Protein AF-A0A317A3Q1-F1 (afdb_monomer_lite)

Secondary structure (DSSP, 8-state):
-----------------------PPP-SSHHHHHHHHHHHHHHHHHH-GGGHHHHHHHIIIIIIIS---HHHHT---HHHHHIIIIIS---HHHHHHHHHHHHHHHHH-----HHHHHHHHHHHHHHHHHHHHHHH--------------

Radius of gyrat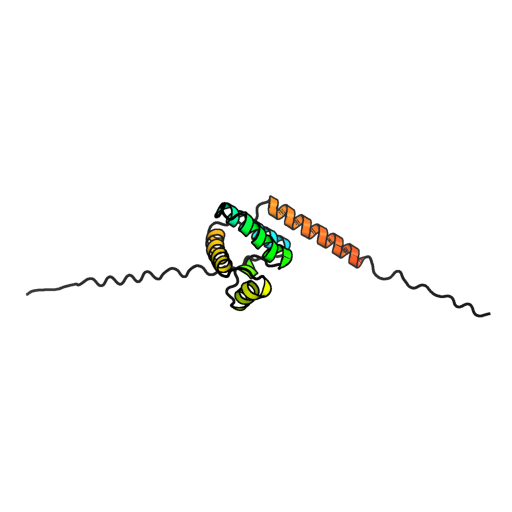ion: 27.03 Å; chains: 1; bounding box: 80×93×63 Å

Structure (mmCIF, N/CA/C/O backbone):
data_AF-A0A317A3Q1-F1
#
_entry.id   AF-A0A317A3Q1-F1
#
loop_
_atom_site.group_PDB
_atom_site.id
_atom_site.type_symbol
_atom_site.label_atom_id
_atom_site.label_alt_id
_atom_site.label_comp_id
_atom_site.label_asym_id
_atom_site.label_entity_id
_atom_site.label_seq_id
_atom_site.pdbx_PDB_ins_code
_atom_site.Cartn_x
_atom_site.Cartn_y
_atom_site.Cartn_z
_atom_site.occupancy
_atom_site.B_iso_or_equiv
_atom_site.auth_seq_id
_atom_site.auth_comp_id
_atom_site.auth_asym_id
_atom_site.auth_atom_id
_atom_site.pdbx_PDB_model_num
ATOM 1 N N . MET A 1 1 ? -55.468 44.179 15.075 1.00 45.34 1 MET A N 1
ATOM 2 C CA . MET A 1 1 ? -54.103 44.425 15.589 1.00 45.34 1 MET A CA 1
ATOM 3 C C . MET A 1 1 ? -53.637 43.149 16.270 1.00 45.34 1 MET A C 1
ATOM 5 O O . MET A 1 1 ? -54.493 42.498 16.858 1.00 45.34 1 MET A O 1
ATOM 9 N N . THR A 1 2 ? -52.328 42.851 16.191 1.00 38.09 2 THR A N 1
ATOM 10 C CA . THR 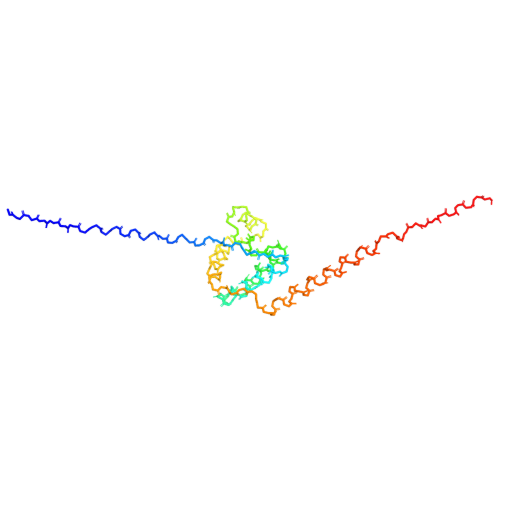A 1 2 ? -51.616 41.764 16.914 1.00 38.09 2 THR A CA 1
ATOM 11 C C . THR A 1 2 ? -51.850 40.357 16.313 1.00 38.09 2 THR A C 1
ATOM 13 O O . THR A 1 2 ? -52.991 39.972 16.115 1.00 38.09 2 THR A O 1
ATOM 16 N N . ASN A 1 3 ? -50.877 39.505 15.967 1.00 34.78 3 ASN A N 1
ATOM 17 C CA . ASN A 1 3 ? -49.412 39.529 16.029 1.00 34.78 3 ASN A CA 1
ATOM 18 C C . ASN A 1 3 ? -48.870 38.524 14.987 1.00 34.78 3 ASN A C 1
ATOM 20 O O . ASN A 1 3 ? -49.383 37.410 14.897 1.00 34.78 3 ASN A O 1
ATOM 24 N N . GLN A 1 4 ? -47.828 38.891 14.236 1.00 41.25 4 GLN A N 1
ATOM 25 C CA . GLN A 1 4 ? -47.014 37.936 13.477 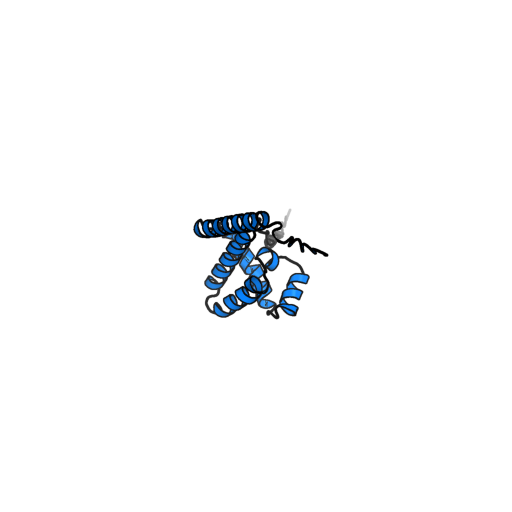1.00 41.25 4 GLN A CA 1
ATOM 26 C C . GLN A 1 4 ? -46.096 37.193 14.454 1.00 41.25 4 GLN A C 1
ATOM 28 O O . GLN A 1 4 ? -45.319 37.824 15.167 1.00 41.25 4 GLN A O 1
ATOM 33 N N . ILE A 1 5 ? -46.167 35.864 14.470 1.00 41.59 5 ILE A N 1
ATOM 34 C CA . ILE A 1 5 ? -45.152 35.003 15.079 1.00 41.59 5 ILE A CA 1
ATOM 35 C C . ILE A 1 5 ? -44.444 34.303 13.918 1.00 41.59 5 ILE A C 1
ATOM 37 O O . ILE A 1 5 ? -44.952 33.331 13.371 1.00 41.59 5 ILE A O 1
ATOM 41 N N . ASN A 1 6 ? -43.285 34.831 13.522 1.00 39.50 6 ASN A N 1
ATOM 42 C CA . ASN A 1 6 ? -42.316 34.095 12.715 1.00 39.50 6 ASN A CA 1
ATOM 43 C C . ASN A 1 6 ? -41.529 33.196 13.674 1.00 39.50 6 ASN A C 1
ATOM 45 O O . ASN A 1 6 ? -40.598 33.656 14.334 1.00 39.50 6 ASN A O 1
ATOM 49 N N . GLN A 1 7 ? -41.935 31.931 13.786 1.00 41.72 7 GLN A N 1
ATOM 50 C CA . GLN A 1 7 ? -41.094 30.896 14.373 1.00 41.72 7 GLN A CA 1
ATOM 51 C C . GLN A 1 7 ? -40.148 30.373 13.295 1.00 41.72 7 GLN A C 1
ATOM 53 O O . GLN A 1 7 ? -40.548 29.855 12.259 1.00 41.72 7 GLN A O 1
ATOM 58 N N . SER A 1 8 ? -38.875 30.606 13.572 1.00 46.09 8 SER A N 1
ATOM 59 C CA . SER A 1 8 ? -37.686 30.022 12.977 1.00 46.09 8 SER A CA 1
ATOM 60 C C . SER A 1 8 ? -37.808 28.513 12.774 1.00 46.09 8 SER A C 1
ATOM 62 O O . SER A 1 8 ? -37.897 27.784 13.760 1.00 46.09 8 SER A O 1
ATOM 64 N N . ASP A 1 9 ? -37.688 28.060 11.526 1.00 41.91 9 ASP A N 1
ATOM 65 C CA . ASP A 1 9 ? -37.388 26.663 11.227 1.00 41.91 9 ASP A CA 1
ATOM 66 C C . ASP A 1 9 ? -35.918 26.552 10.809 1.00 41.91 9 ASP A C 1
ATOM 68 O O . ASP A 1 9 ? -35.520 26.764 9.660 1.00 41.91 9 ASP A O 1
ATOM 72 N N . GLN A 1 10 ? -35.081 26.295 11.816 1.00 51.91 10 GLN A N 1
ATOM 73 C CA . GLN A 1 10 ? -33.721 25.809 11.645 1.00 51.91 10 GLN A CA 1
ATOM 74 C C . GLN A 1 10 ? -33.799 24.379 11.110 1.00 51.91 10 GLN A C 1
ATOM 76 O O . GLN A 1 10 ? -33.775 23.415 11.862 1.00 51.91 10 GLN A O 1
ATOM 81 N N . SER A 1 11 ? -33.858 24.242 9.793 1.00 45.78 11 SER A N 1
ATOM 82 C CA . SER A 1 11 ? -33.556 22.981 9.117 1.00 45.78 11 SER A CA 1
ATOM 83 C C . SER A 1 11 ? -32.449 23.221 8.101 1.00 45.78 11 SER A C 1
ATOM 85 O O . SER A 1 11 ? -32.575 22.951 6.910 1.00 45.78 11 SER A O 1
ATOM 87 N N . GLY A 1 12 ? -31.332 23.760 8.597 1.00 38.31 12 GLY A N 1
ATOM 88 C CA . GLY A 1 12 ? -30.040 23.615 7.944 1.00 38.31 12 GLY A CA 1
ATOM 89 C C . GLY A 1 12 ? -29.637 22.154 8.052 1.00 38.31 12 GLY A C 1
ATOM 90 O O . GLY A 1 12 ? -28.881 21.780 8.944 1.00 38.31 12 GLY A O 1
ATOM 91 N N . LEU A 1 13 ? -30.206 21.322 7.180 1.00 41.59 13 LEU A N 1
ATOM 92 C CA . LEU A 1 13 ? -29.721 19.979 6.932 1.00 41.59 13 LEU A CA 1
ATOM 93 C C . LEU A 1 13 ? -28.284 20.161 6.436 1.00 41.59 13 LEU A C 1
ATOM 95 O O . LEU A 1 13 ? -28.052 20.483 5.271 1.00 41.59 13 LEU A O 1
ATOM 99 N N . ILE A 1 14 ? -27.315 20.048 7.345 1.00 43.28 14 ILE A N 1
ATOM 100 C CA . ILE A 1 14 ? -25.922 19.860 6.969 1.00 43.28 14 ILE A CA 1
ATOM 101 C C . ILE A 1 14 ? -25.932 18.505 6.279 1.00 43.28 14 ILE A C 1
ATOM 103 O O . ILE A 1 14 ? -25.947 17.459 6.927 1.00 43.28 14 ILE A O 1
ATOM 107 N N . VAL A 1 15 ? -26.051 18.535 4.953 1.00 43.53 15 VAL A N 1
ATOM 108 C CA . VAL A 1 15 ? -25.754 17.395 4.102 1.00 43.53 15 VAL A CA 1
ATOM 109 C C . VAL A 1 15 ? -24.332 17.030 4.484 1.00 43.53 15 VAL A C 1
ATOM 111 O O . VAL A 1 15 ? -23.405 17.771 4.167 1.00 43.53 15 VAL A O 1
ATOM 114 N N . ALA A 1 16 ? -24.183 15.965 5.272 1.00 43.53 16 ALA A N 1
ATOM 115 C CA . ALA A 1 16 ? -22.886 15.392 5.557 1.00 43.53 16 ALA A CA 1
ATOM 116 C C . ALA A 1 16 ? -22.224 15.195 4.195 1.00 43.53 16 ALA A C 1
ATOM 118 O O . ALA A 1 16 ? -22.746 14.436 3.373 1.00 43.53 16 ALA A O 1
ATOM 119 N N . GLU A 1 17 ? -21.161 15.959 3.927 1.00 41.34 17 GLU A N 1
ATOM 120 C CA . GLU A 1 17 ? -20.324 15.771 2.751 1.00 41.34 17 GLU A CA 1
ATOM 121 C C . GLU A 1 17 ? -20.085 14.272 2.644 1.00 41.34 17 GLU A C 1
ATOM 123 O O . GLU A 1 17 ? -19.592 13.650 3.591 1.00 41.34 17 GLU A O 1
ATOM 128 N N . SER A 1 18 ? -20.555 13.664 1.553 1.00 46.81 18 SER A N 1
ATOM 129 C CA . SER A 1 18 ? -20.409 12.232 1.339 1.00 46.81 18 SER A CA 1
ATOM 130 C C . SER A 1 18 ? -18.956 11.881 1.620 1.00 46.81 18 SER A C 1
ATOM 132 O O . SER A 1 18 ? -18.078 12.449 0.967 1.00 46.81 18 SER A O 1
ATOM 134 N N . ALA A 1 19 ? -18.699 11.016 2.607 1.00 52.88 19 ALA A N 1
ATOM 135 C CA . ALA A 1 19 ? -17.346 10.594 2.937 1.00 52.88 19 ALA A CA 1
ATOM 136 C C . ALA A 1 19 ? -16.661 10.194 1.630 1.00 52.88 19 ALA A C 1
ATOM 138 O O . ALA A 1 19 ? -17.095 9.224 1.007 1.00 52.88 19 ALA A O 1
ATOM 139 N N . SER A 1 20 ? -15.674 10.992 1.200 1.00 64.31 20 SER A N 1
ATOM 140 C CA . SER A 1 20 ? -15.032 10.867 -0.109 1.00 64.31 20 SER A CA 1
ATOM 141 C C . SER A 1 20 ? -14.754 9.391 -0.385 1.00 64.31 20 SER A C 1
ATOM 143 O O . SER A 1 20 ? -14.056 8.715 0.383 1.00 64.31 20 SER A O 1
ATOM 145 N N . GLN A 1 21 ? -15.423 8.847 -1.402 1.00 79.12 21 GLN A N 1
ATOM 146 C CA . GLN A 1 21 ? -15.186 7.479 -1.832 1.00 79.12 21 GLN A CA 1
ATOM 147 C C . GLN A 1 21 ? -13.734 7.391 -2.304 1.00 79.12 21 GLN A C 1
ATOM 149 O O . GLN A 1 21 ? -13.224 8.338 -2.899 1.00 79.12 21 GLN A O 1
ATOM 154 N N . TRP A 1 22 ? -13.063 6.267 -2.030 1.00 88.56 22 TRP A N 1
ATOM 155 C CA . TRP A 1 22 ? -11.697 6.058 -2.507 1.00 88.56 22 TRP A CA 1
ATOM 156 C C . TRP A 1 22 ? -11.615 6.323 -4.013 1.00 88.56 22 TRP A C 1
ATOM 158 O O . TRP A 1 22 ? -12.362 5.716 -4.785 1.00 88.56 22 TRP A O 1
ATOM 168 N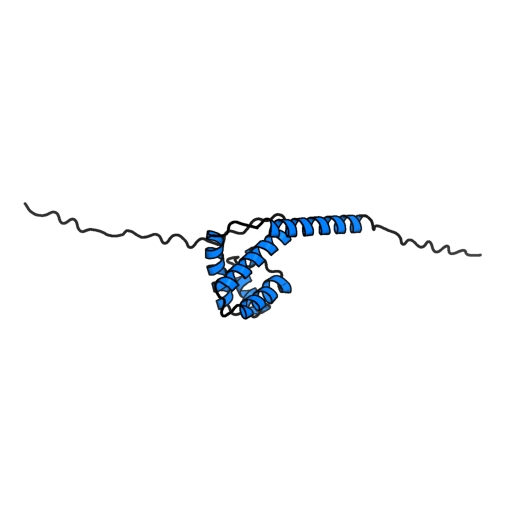 N . ALA A 1 23 ? -10.706 7.212 -4.416 1.00 89.81 23 ALA A N 1
ATOM 169 C CA . ALA A 1 23 ? -10.418 7.474 -5.818 1.00 89.81 23 ALA A CA 1
ATOM 170 C C . ALA A 1 23 ? -9.215 6.616 -6.245 1.00 89.81 23 ALA A C 1
ATOM 172 O O . ALA A 1 23 ? -8.110 6.866 -5.759 1.00 89.81 23 ALA A O 1
ATOM 173 N N . PRO A 1 24 ? -9.380 5.615 -7.131 1.00 92.56 24 PRO A N 1
ATOM 174 C CA . PRO A 1 24 ? -8.265 4.779 -7.556 1.00 92.56 24 PRO A CA 1
ATOM 175 C C . PRO A 1 24 ? -7.144 5.598 -8.197 1.00 92.56 24 PRO A C 1
ATOM 177 O O . PRO A 1 24 ? -7.386 6.439 -9.067 1.00 92.56 24 PRO A O 1
ATOM 180 N N . ILE A 1 25 ? -5.910 5.326 -7.782 1.00 94.00 25 ILE A N 1
ATOM 181 C CA . ILE A 1 25 ? -4.710 5.921 -8.362 1.00 94.00 25 ILE A CA 1
ATOM 182 C C . ILE A 1 25 ? -4.521 5.328 -9.756 1.00 94.00 25 ILE A C 1
ATOM 184 O O . ILE A 1 25 ? -4.473 4.109 -9.915 1.00 94.00 25 ILE A O 1
ATOM 188 N N . ARG A 1 26 ? -4.429 6.184 -10.772 1.00 94.44 26 ARG A N 1
ATOM 189 C CA . ARG A 1 26 ? -4.073 5.762 -12.131 1.00 94.44 26 ARG A CA 1
ATOM 190 C C . ARG A 1 26 ? -2.566 5.576 -12.213 1.00 94.44 26 ARG A C 1
ATOM 192 O O . ARG A 1 26 ? -1.838 6.379 -11.643 1.00 94.44 26 ARG A O 1
ATOM 199 N N . TYR A 1 27 ? -2.136 4.542 -12.919 1.00 94.62 27 TYR A N 1
ATOM 200 C CA . TYR A 1 27 ? -0.731 4.211 -13.104 1.00 94.62 27 TYR A CA 1
ATOM 201 C C . TYR A 1 27 ? -0.537 3.518 -14.452 1.00 94.62 27 TYR A C 1
ATOM 203 O O . TYR A 1 27 ? -1.427 2.801 -14.911 1.00 94.62 27 TYR A O 1
ATOM 211 N N . ASP A 1 28 ? 0.641 3.697 -15.048 1.00 91.25 28 ASP A N 1
ATOM 212 C CA . ASP A 1 28 ? 0.996 3.069 -16.331 1.00 91.25 28 ASP A CA 1
ATOM 213 C C . ASP A 1 28 ? 1.958 1.883 -16.153 1.00 91.25 28 ASP A C 1
ATOM 215 O O . ASP A 1 28 ? 2.325 1.205 -17.114 1.00 91.25 28 ASP A O 1
ATOM 219 N N . HIS A 1 29 ? 2.413 1.641 -14.921 1.00 94.38 29 HIS A N 1
ATOM 220 C CA . HIS A 1 29 ? 3.357 0.579 -14.598 1.00 94.38 29 HIS A CA 1
ATOM 221 C C . HIS A 1 29 ? 3.134 0.038 -13.184 1.00 94.38 29 HIS A C 1
ATOM 223 O O . HIS A 1 29 ? 2.966 0.813 -12.247 1.00 94.38 29 HIS A O 1
ATOM 229 N N . GLU A 1 30 ? 3.224 -1.278 -12.993 1.00 94.00 30 GLU A N 1
ATOM 230 C CA . GLU A 1 30 ? 2.985 -1.928 -11.693 1.00 94.00 30 GLU A CA 1
ATOM 231 C C . GLU A 1 30 ? 3.893 -1.372 -10.578 1.00 94.00 30 GLU A C 1
ATOM 233 O O . GLU A 1 30 ? 3.450 -1.035 -9.483 1.00 94.00 30 GLU A O 1
ATOM 238 N N . GLN A 1 31 ? 5.177 -1.159 -10.876 1.00 96.25 31 GLN A N 1
ATOM 239 C CA . GLN A 1 31 ? 6.090 -0.526 -9.916 1.00 96.25 31 GLN A CA 1
ATOM 240 C C . GLN A 1 31 ? 5.607 0.847 -9.406 1.00 96.25 31 GLN A C 1
ATOM 242 O O . GLN A 1 31 ? 5.928 1.215 -8.280 1.00 96.25 31 GLN A O 1
ATOM 247 N N . GLU A 1 32 ? 4.861 1.618 -10.196 1.00 97.62 32 GLU A N 1
ATOM 248 C CA . GLU A 1 32 ? 4.328 2.911 -9.759 1.00 97.62 32 GLU A CA 1
ATOM 249 C C . GLU A 1 32 ? 3.296 2.730 -8.641 1.00 97.62 32 GLU A C 1
ATOM 251 O O . GLU A 1 32 ? 3.428 3.339 -7.574 1.00 97.62 32 GLU A O 1
ATOM 256 N N . ILE A 1 33 ? 2.333 1.819 -8.825 1.00 97.12 33 ILE A N 1
ATOM 257 C CA . ILE A 1 33 ? 1.341 1.524 -7.787 1.00 97.12 33 ILE A CA 1
ATOM 258 C C . ILE A 1 33 ? 1.981 0.868 -6.555 1.00 97.12 33 ILE A C 1
ATOM 260 O O . ILE A 1 33 ? 1.568 1.138 -5.424 1.00 97.12 33 ILE A O 1
ATOM 264 N N . ASN A 1 34 ? 3.068 0.114 -6.732 1.00 97.00 34 ASN A N 1
ATOM 265 C CA . ASN A 1 34 ? 3.838 -0.446 -5.619 1.00 97.00 34 ASN A CA 1
ATOM 266 C C . ASN A 1 34 ? 4.539 0.640 -4.786 1.00 97.00 34 ASN A C 1
ATOM 268 O O . ASN A 1 34 ? 4.573 0.552 -3.554 1.00 97.00 34 ASN A O 1
ATOM 272 N N . GLU A 1 35 ? 5.061 1.701 -5.414 1.00 97.88 35 GLU A N 1
ATOM 273 C CA . GLU A 1 35 ? 5.634 2.839 -4.683 1.00 97.88 35 GLU A CA 1
ATOM 274 C C . GLU A 1 35 ? 4.547 3.639 -3.946 1.00 97.88 35 GLU A C 1
ATOM 276 O O . GLU A 1 35 ? 4.762 4.044 -2.801 1.00 97.88 35 GLU A O 1
ATOM 281 N N . HIS A 1 36 ? 3.363 3.822 -4.542 1.00 97.75 36 HIS A N 1
ATOM 282 C CA . HIS A 1 36 ? 2.219 4.436 -3.855 1.00 97.75 36 HIS A CA 1
ATOM 283 C C . HIS A 1 36 ? 1.779 3.624 -2.636 1.00 97.75 36 HIS A C 1
ATOM 285 O O . HIS A 1 36 ? 1.615 4.178 -1.547 1.00 97.75 36 HIS A O 1
ATOM 291 N N . THR A 1 37 ? 1.667 2.307 -2.798 1.00 98.00 37 THR A N 1
ATOM 292 C CA . THR A 1 37 ? 1.315 1.375 -1.721 1.00 98.00 37 THR A CA 1
ATOM 293 C C . THR A 1 37 ? 2.351 1.430 -0.597 1.00 98.00 37 THR A C 1
ATOM 295 O O . THR A 1 37 ? 2.001 1.608 0.569 1.00 98.00 37 THR A O 1
ATOM 298 N N . SER A 1 38 ? 3.642 1.403 -0.938 1.00 97.69 38 SER A N 1
ATOM 299 C CA . SER A 1 38 ? 4.734 1.546 0.034 1.00 97.69 38 SER A CA 1
ATOM 300 C C . SER A 1 38 ? 4.672 2.879 0.790 1.00 97.69 38 SER A C 1
ATOM 302 O O . SER A 1 38 ? 4.850 2.921 2.008 1.00 97.69 38 SER A O 1
ATOM 304 N N . ASN A 1 39 ? 4.417 3.984 0.085 1.00 98.06 39 ASN A N 1
ATOM 305 C CA . ASN A 1 39 ? 4.305 5.309 0.693 1.00 98.06 39 ASN A CA 1
ATOM 306 C C . ASN A 1 39 ? 3.132 5.388 1.678 1.00 98.06 39 ASN A C 1
ATOM 308 O O . ASN A 1 39 ? 3.293 5.953 2.761 1.00 98.06 39 ASN A O 1
ATOM 312 N N . PHE A 1 40 ? 1.991 4.781 1.347 1.00 98.00 40 PHE A N 1
ATOM 313 C CA . PHE A 1 40 ? 0.852 4.697 2.257 1.00 98.00 40 PHE A CA 1
ATOM 314 C C . PHE A 1 40 ? 1.179 3.899 3.523 1.00 98.00 40 PHE A C 1
ATOM 316 O O . PHE A 1 40 ? 0.926 4.379 4.625 1.00 98.00 40 PHE A O 1
ATOM 323 N N . PHE A 1 41 ? 1.799 2.723 3.408 1.00 98.00 41 PHE A N 1
ATOM 324 C CA . PHE A 1 41 ? 2.165 1.937 4.592 1.00 98.00 41 PHE A CA 1
ATOM 325 C C . PHE A 1 41 ? 3.233 2.628 5.450 1.00 98.00 41 PHE A C 1
ATOM 327 O O . PHE A 1 41 ? 3.173 2.564 6.677 1.00 98.00 41 PHE A O 1
ATOM 334 N N . ASN A 1 42 ? 4.163 3.369 4.842 1.00 97.50 42 ASN A N 1
ATOM 335 C CA . ASN A 1 42 ? 5.086 4.223 5.594 1.00 97.50 42 ASN A CA 1
ATOM 336 C C . ASN A 1 42 ? 4.343 5.324 6.362 1.00 97.50 42 ASN A C 1
ATOM 338 O O . ASN A 1 42 ? 4.631 5.547 7.537 1.00 97.50 42 ASN A O 1
ATOM 342 N N . TYR A 1 43 ? 3.362 5.978 5.735 1.00 97.31 43 TYR A N 1
ATOM 343 C CA . TYR A 1 43 ? 2.493 6.936 6.418 1.00 97.31 43 TYR A CA 1
ATOM 344 C C . TYR A 1 43 ? 1.715 6.279 7.568 1.00 97.31 43 TYR A C 1
ATOM 346 O O . TYR A 1 43 ? 1.679 6.823 8.670 1.00 97.31 43 TYR A O 1
ATOM 354 N N . LEU A 1 44 ? 1.156 5.086 7.348 1.00 97.12 44 LEU A N 1
ATOM 355 C CA . LEU A 1 44 ? 0.397 4.340 8.350 1.00 97.12 44 LEU A CA 1
ATOM 356 C C . LEU A 1 44 ? 1.247 4.038 9.594 1.00 97.12 44 LEU A C 1
ATOM 358 O O . LEU A 1 44 ? 0.794 4.264 10.714 1.00 97.12 44 LEU A O 1
ATOM 362 N N . LYS A 1 45 ? 2.505 3.618 9.403 1.00 97.00 45 LYS A N 1
ATOM 363 C CA . LYS A 1 45 ? 3.466 3.395 10.498 1.00 97.00 45 LYS A CA 1
ATOM 364 C C . LYS A 1 45 ? 3.780 4.665 11.280 1.00 97.00 45 LYS A C 1
ATOM 366 O O . LYS A 1 45 ? 3.904 4.613 12.498 1.00 97.00 45 LYS A O 1
ATOM 371 N N . LEU A 1 46 ? 3.923 5.796 10.590 1.00 96.44 46 LEU A N 1
ATOM 372 C CA . LEU A 1 46 ? 4.163 7.086 11.242 1.00 96.44 46 LEU A CA 1
ATOM 373 C C . LEU A 1 46 ? 2.935 7.558 12.028 1.00 96.44 46 LEU A C 1
ATOM 375 O O . LEU A 1 46 ? 3.085 8.159 13.089 1.00 96.44 46 LEU A O 1
ATOM 379 N N . LYS A 1 47 ? 1.730 7.272 11.525 1.00 96.25 47 LYS A N 1
ATOM 380 C CA . LYS A 1 47 ? 0.465 7.619 12.178 1.00 96.25 47 LYS A CA 1
ATOM 381 C C . LYS A 1 47 ? 0.181 6.752 13.408 1.00 96.25 47 LYS A C 1
ATOM 383 O O . LYS A 1 47 ? -0.326 7.266 14.401 1.00 96.25 47 LYS A O 1
ATOM 388 N N . PHE A 1 48 ? 0.526 5.465 13.357 1.00 95.75 48 PHE A N 1
ATOM 389 C CA . PHE A 1 48 ? 0.290 4.498 14.432 1.00 95.75 48 PHE A CA 1
ATOM 390 C C . PHE A 1 48 ? 1.600 3.823 14.882 1.00 95.75 48 PHE A C 1
ATOM 392 O O . PHE A 1 48 ? 1.806 2.630 14.649 1.00 95.75 48 PHE A O 1
ATOM 399 N N . PRO A 1 49 ? 2.506 4.564 15.546 1.00 94.69 49 PRO A N 1
ATOM 400 C CA . PRO A 1 49 ? 3.852 4.074 15.849 1.00 94.69 49 PRO A CA 1
ATOM 401 C C . PRO A 1 49 ? 3.874 2.898 16.834 1.00 94.69 49 PRO A C 1
ATOM 403 O O . PRO A 1 49 ? 4.783 2.075 16.779 1.00 94.69 49 PRO A O 1
ATOM 406 N N . THR A 1 50 ? 2.876 2.786 17.715 1.00 96.38 50 THR A N 1
ATOM 407 C CA . THR A 1 50 ? 2.794 1.725 18.735 1.00 96.38 50 THR A CA 1
ATOM 408 C C . THR A 1 50 ? 2.496 0.341 18.163 1.00 96.38 50 THR A C 1
ATOM 410 O O . THR A 1 50 ? 2.756 -0.648 18.833 1.00 96.38 50 THR A O 1
ATOM 413 N N . VAL A 1 51 ? 1.971 0.269 16.938 1.00 95.25 51 VAL A N 1
ATOM 414 C CA . VAL A 1 51 ? 1.608 -0.976 16.232 1.00 95.25 51 VAL A CA 1
ATOM 415 C C . VAL A 1 51 ? 2.403 -1.115 14.930 1.00 95.25 51 VAL A C 1
ATOM 417 O O . VAL A 1 51 ? 1.962 -1.711 13.951 1.00 95.25 51 VAL A O 1
ATOM 420 N N . GLY A 1 52 ? 3.598 -0.517 14.885 1.00 95.31 52 GLY A N 1
ATOM 421 C CA . GLY A 1 52 ? 4.435 -0.495 13.688 1.00 95.31 52 GLY A CA 1
ATOM 422 C C . GLY A 1 52 ? 4.906 -1.879 13.228 1.00 95.31 52 GLY A C 1
ATOM 423 O O . GLY A 1 52 ? 5.160 -2.048 12.035 1.00 95.31 52 GLY A O 1
ATOM 424 N N . GLU A 1 53 ? 5.030 -2.847 14.140 1.00 96.31 53 GLU A N 1
ATOM 425 C CA . GLU A 1 53 ? 5.345 -4.247 13.818 1.00 96.31 53 GLU A CA 1
ATOM 426 C C . GLU A 1 53 ? 4.160 -4.933 13.136 1.00 96.31 53 GLU A C 1
ATOM 428 O O . GLU A 1 53 ? 4.329 -5.414 12.016 1.00 96.31 53 GLU A O 1
ATOM 433 N N . ASP A 1 54 ? 2.956 -4.831 13.707 1.00 96.25 54 ASP A N 1
ATOM 434 C CA . ASP A 1 54 ? 1.714 -5.333 13.099 1.00 96.25 54 ASP A CA 1
ATOM 435 C C . ASP A 1 54 ? 1.505 -4.769 11.685 1.00 96.25 54 ASP A C 1
ATOM 437 O O . ASP A 1 54 ? 1.121 -5.479 10.757 1.00 96.25 54 ASP A O 1
ATOM 441 N N . ILE A 1 55 ? 1.815 -3.484 11.474 1.00 97.44 55 ILE A N 1
ATOM 442 C CA . ILE A 1 55 ? 1.720 -2.857 10.148 1.00 97.44 55 ILE A CA 1
ATOM 443 C C . ILE A 1 55 ? 2.742 -3.449 9.164 1.00 97.44 55 ILE A C 1
ATOM 445 O O . ILE A 1 55 ? 2.436 -3.580 7.976 1.00 97.44 55 ILE A O 1
ATOM 449 N N . ASN A 1 56 ? 3.943 -3.827 9.617 1.00 97.06 56 ASN A N 1
ATOM 450 C CA . ASN A 1 56 ? 4.912 -4.510 8.751 1.00 97.06 56 ASN A CA 1
ATOM 451 C C . ASN A 1 56 ? 4.426 -5.913 8.380 1.00 97.06 56 ASN A C 1
ATOM 453 O O . ASN A 1 56 ? 4.599 -6.329 7.235 1.00 97.06 56 ASN A O 1
ATOM 457 N N . GLU A 1 57 ? 3.816 -6.629 9.323 1.00 96.62 57 GLU A N 1
ATOM 458 C CA . GLU A 1 57 ? 3.237 -7.949 9.068 1.00 96.62 57 GLU A CA 1
ATOM 459 C C . GLU A 1 57 ? 2.063 -7.868 8.091 1.00 96.62 57 GLU A C 1
ATOM 461 O O . GLU A 1 57 ? 1.988 -8.669 7.155 1.00 96.62 57 GLU A O 1
ATOM 466 N N . LEU A 1 58 ? 1.203 -6.854 8.231 1.00 96.31 58 LEU A N 1
ATOM 467 C CA . LEU A 1 58 ? 0.141 -6.559 7.269 1.00 96.31 58 LEU A CA 1
ATOM 468 C C . LEU A 1 58 ? 0.707 -6.260 5.885 1.00 96.31 58 LEU A C 1
ATOM 470 O O . LEU A 1 58 ? 0.248 -6.837 4.902 1.00 96.31 58 LEU A O 1
ATOM 474 N N . TYR A 1 59 ? 1.721 -5.396 5.798 1.00 97.25 59 TYR A N 1
ATOM 475 C CA . TYR A 1 59 ? 2.370 -5.077 4.528 1.00 97.25 59 TYR A CA 1
ATOM 476 C C . TYR A 1 59 ? 2.930 -6.334 3.862 1.00 97.25 59 TYR A C 1
ATOM 478 O O . TYR A 1 59 ? 2.686 -6.577 2.683 1.00 97.25 59 TYR A O 1
ATOM 486 N N . LYS A 1 60 ? 3.642 -7.167 4.625 1.00 97.12 60 LYS A N 1
ATOM 487 C CA . LYS A 1 60 ? 4.195 -8.421 4.118 1.00 97.12 60 LYS A CA 1
ATOM 488 C C . LYS A 1 60 ? 3.088 -9.348 3.614 1.00 97.12 60 LYS A C 1
ATOM 490 O O . LYS A 1 60 ? 3.132 -9.764 2.464 1.00 97.12 60 LYS A O 1
ATOM 495 N N . THR A 1 61 ? 2.077 -9.605 4.436 1.00 95.88 61 THR A N 1
ATOM 496 C CA . THR A 1 61 ? 1.007 -10.560 4.117 1.00 95.88 61 THR A CA 1
ATOM 497 C C . THR A 1 61 ? 0.188 -10.123 2.905 1.00 95.88 61 THR A C 1
ATOM 499 O O . THR A 1 61 ? -0.129 -10.930 2.038 1.00 95.88 61 THR A O 1
ATOM 502 N N . LEU A 1 62 ? -0.175 -8.843 2.837 1.00 94.62 62 LEU A N 1
ATOM 503 C CA . LEU A 1 62 ? -1.123 -8.349 1.842 1.00 94.62 62 LEU A CA 1
ATOM 504 C C . LEU A 1 62 ? -0.420 -7.907 0.564 1.00 94.62 62 LEU A C 1
ATOM 506 O O . LEU A 1 62 ? -0.846 -8.269 -0.525 1.00 94.62 62 LEU A O 1
ATOM 510 N N . VAL A 1 63 ? 0.654 -7.129 0.695 1.00 95.56 63 VAL A N 1
ATOM 511 C CA . VAL A 1 63 ? 1.313 -6.483 -0.446 1.00 95.56 63 VAL A CA 1
ATOM 512 C C . VAL A 1 63 ? 2.382 -7.386 -1.043 1.00 95.56 63 VAL A C 1
ATOM 514 O O . VAL A 1 63 ? 2.446 -7.520 -2.259 1.00 95.56 63 VAL A O 1
ATOM 517 N N . ILE A 1 64 ? 3.221 -8.013 -0.212 1.00 95.00 64 ILE A N 1
ATOM 518 C CA . ILE A 1 64 ? 4.313 -8.860 -0.715 1.00 95.00 64 ILE A CA 1
ATOM 519 C C . ILE A 1 64 ? 3.782 -10.243 -1.093 1.00 95.00 64 ILE A C 1
ATOM 521 O O . ILE A 1 64 ? 3.933 -10.662 -2.236 1.00 95.00 64 ILE A O 1
ATOM 525 N N . ASP A 1 65 ? 3.149 -10.936 -0.148 1.00 94.12 65 ASP A N 1
ATOM 526 C CA . ASP A 1 65 ? 2.717 -12.323 -0.341 1.00 94.12 65 ASP A CA 1
ATOM 527 C C . ASP A 1 65 ? 1.393 -12.388 -1.122 1.00 94.12 65 ASP A C 1
ATOM 529 O O . ASP A 1 65 ? 1.209 -13.247 -1.982 1.00 94.12 65 ASP A O 1
ATOM 533 N N . GLY A 1 66 ? 0.477 -11.456 -0.843 1.00 92.38 66 GLY A N 1
ATOM 534 C CA . GLY A 1 66 ? -0.832 -11.364 -1.492 1.00 92.38 66 GLY A CA 1
ATOM 535 C C . GLY A 1 66 ? -0.868 -10.559 -2.791 1.00 92.38 66 GLY A C 1
ATOM 536 O O . GLY A 1 66 ? -1.920 -10.527 -3.428 1.00 92.38 66 GLY A O 1
ATOM 537 N N . ALA A 1 67 ? 0.237 -9.903 -3.169 1.00 93.31 67 ALA A N 1
ATOM 538 C CA . ALA A 1 67 ? 0.328 -9.015 -4.333 1.00 93.31 67 ALA A CA 1
ATOM 539 C C . ALA A 1 67 ? -0.805 -7.965 -4.409 1.00 93.31 67 ALA A C 1
ATOM 541 O O . ALA A 1 67 ? -1.245 -7.581 -5.492 1.00 93.31 67 ALA A O 1
ATOM 542 N N . MET A 1 68 ? -1.313 -7.510 -3.258 1.00 93.44 68 MET A N 1
ATOM 543 C CA . MET A 1 68 ? -2.372 -6.507 -3.201 1.00 93.44 68 MET A CA 1
ATOM 544 C C . MET A 1 68 ? -1.793 -5.097 -3.206 1.00 93.44 68 MET A C 1
ATOM 546 O O . MET A 1 68 ? -1.111 -4.682 -2.267 1.00 93.44 68 MET A O 1
ATOM 550 N N . ASP A 1 69 ? -2.144 -4.326 -4.227 1.00 95.19 69 ASP A N 1
ATOM 551 C CA . ASP A 1 69 ? -1.862 -2.899 -4.269 1.00 95.19 69 ASP A CA 1
ATOM 552 C C . ASP A 1 69 ? -2.934 -2.066 -3.542 1.00 95.19 69 ASP A C 1
ATOM 554 O O . ASP A 1 69 ? -4.023 -2.535 -3.194 1.00 95.19 69 ASP A O 1
ATOM 558 N N . ILE A 1 70 ? -2.626 -0.792 -3.299 1.00 95.38 70 ILE A N 1
ATOM 559 C CA . ILE A 1 70 ? -3.516 0.127 -2.589 1.00 95.38 70 ILE A CA 1
ATOM 560 C C . ILE A 1 70 ? -4.892 0.295 -3.252 1.00 95.38 70 ILE A C 1
ATOM 562 O O . ILE A 1 70 ? -5.879 0.431 -2.537 1.00 95.38 70 ILE A O 1
ATOM 566 N N . ASN A 1 71 ? -5.021 0.239 -4.579 1.00 94.31 71 ASN A N 1
ATOM 567 C CA . ASN A 1 71 ? -6.335 0.330 -5.216 1.00 94.31 71 ASN A CA 1
ATOM 568 C C . ASN A 1 71 ? -7.197 -0.890 -4.902 1.00 94.31 71 ASN A C 1
ATOM 570 O O . ASN A 1 71 ? -8.385 -0.726 -4.621 1.00 94.31 71 ASN A O 1
ATOM 574 N N . LEU A 1 72 ? -6.604 -2.086 -4.921 1.00 92.19 72 LEU A N 1
ATOM 575 C CA . LEU A 1 72 ? -7.297 -3.323 -4.555 1.00 92.19 72 LEU A CA 1
ATOM 576 C C . LEU A 1 72 ? -7.713 -3.308 -3.081 1.00 92.19 72 LEU A C 1
ATOM 578 O O . LEU A 1 72 ? -8.853 -3.633 -2.754 1.00 92.19 72 LEU A O 1
ATOM 582 N N . LEU A 1 73 ? -6.816 -2.873 -2.192 1.00 91.38 73 LEU A N 1
ATOM 583 C CA . LEU A 1 73 ? -7.076 -2.799 -0.750 1.00 91.38 73 LEU A CA 1
ATOM 584 C C . LEU A 1 73 ? -8.226 -1.841 -0.402 1.00 91.38 73 LEU A C 1
ATOM 586 O O . LEU A 1 73 ? -8.984 -2.094 0.534 1.00 91.38 73 LEU A O 1
ATOM 590 N N . MET A 1 74 ? -8.374 -0.751 -1.155 1.00 90.38 74 MET A N 1
ATOM 591 C CA . MET A 1 74 ? -9.393 0.269 -0.896 1.00 90.38 74 MET A CA 1
ATOM 592 C C . MET A 1 74 ? -10.678 0.076 -1.708 1.00 90.38 74 MET A C 1
ATOM 594 O O . MET A 1 74 ? -11.614 0.870 -1.579 1.00 90.38 74 MET A O 1
ATOM 598 N N . GLN A 1 75 ? -10.759 -0.971 -2.532 1.00 84.06 75 GLN A N 1
ATOM 599 C CA . GLN A 1 75 ? -11.937 -1.233 -3.345 1.00 84.06 75 GLN A CA 1
ATOM 600 C C . GLN A 1 75 ? -13.149 -1.543 -2.442 1.00 84.06 75 GLN A C 1
ATOM 602 O O . GLN A 1 75 ? -13.075 -2.421 -1.577 1.00 84.06 75 GLN A O 1
ATOM 607 N N . PRO A 1 76 ? -14.296 -0.860 -2.622 1.00 72.44 76 PRO A N 1
ATOM 608 C CA . PRO A 1 76 ? -15.486 -1.090 -1.811 1.00 72.44 76 PRO A CA 1
ATOM 609 C C . PRO A 1 76 ? -16.257 -2.314 -2.327 1.00 72.44 76 PRO A C 1
ATOM 611 O O . PRO A 1 76 ? -17.366 -2.188 -2.842 1.00 72.44 76 PRO A O 1
ATOM 614 N N . SER A 1 77 ? -15.666 -3.507 -2.233 1.00 76.12 77 SER A N 1
ATOM 615 C CA . SER A 1 77 ? -16.324 -4.761 -2.613 1.00 76.12 77 SER A CA 1
ATOM 616 C C . SER A 1 77 ? -16.357 -5.753 -1.450 1.00 76.12 77 SER A C 1
ATOM 618 O O . SER A 1 77 ? -15.400 -5.904 -0.688 1.00 76.12 77 SER A O 1
ATOM 620 N N . GLY A 1 78 ? -17.484 -6.459 -1.311 1.00 75.06 78 GLY A N 1
ATOM 621 C CA . GLY A 1 78 ? -17.630 -7.515 -0.304 1.00 75.06 78 GLY A CA 1
ATOM 622 C C . GLY A 1 78 ? -16.674 -8.691 -0.530 1.00 75.06 78 GLY A C 1
ATOM 623 O O . GLY A 1 78 ? -16.339 -9.400 0.418 1.00 75.06 78 GLY A O 1
ATOM 624 N N . ASP A 1 79 ? -16.198 -8.877 -1.761 1.00 85.31 79 ASP A N 1
ATOM 625 C CA . ASP A 1 79 ? -15.271 -9.950 -2.116 1.00 85.31 79 ASP A CA 1
ATOM 626 C C . ASP A 1 79 ? -13.861 -9.695 -1.582 1.00 85.31 79 ASP A C 1
ATOM 628 O O . ASP A 1 79 ? -13.220 -10.631 -1.106 1.00 85.31 79 ASP A O 1
ATOM 632 N N . ILE A 1 80 ? -13.413 -8.434 -1.535 1.00 85.81 80 ILE A N 1
ATOM 633 C CA . ILE A 1 80 ? -12.133 -8.087 -0.905 1.00 85.81 80 ILE A CA 1
ATOM 634 C C . ILE A 1 80 ? -12.179 -8.339 0.605 1.00 85.81 80 ILE A C 1
ATOM 636 O O . ILE A 1 80 ? -11.245 -8.921 1.151 1.00 85.81 80 ILE A O 1
ATOM 640 N N . LEU A 1 81 ? -13.279 -8.004 1.290 1.00 87.06 81 LEU A N 1
ATOM 641 C CA . LEU A 1 81 ? -13.414 -8.299 2.723 1.00 87.06 81 LEU A CA 1
ATOM 642 C C . LEU A 1 81 ? -13.442 -9.814 3.007 1.00 87.06 81 LEU A C 1
ATOM 644 O O . LEU A 1 81 ? -12.894 -10.279 4.013 1.00 87.06 81 LEU A O 1
ATOM 648 N N . LYS A 1 82 ? -14.052 -10.610 2.120 1.00 88.44 82 LYS A N 1
ATOM 649 C CA . LYS A 1 82 ? -13.987 -12.077 2.210 1.00 88.44 82 LYS A CA 1
ATOM 650 C C . LYS A 1 82 ? -12.564 -12.578 2.001 1.00 88.44 82 LYS A C 1
ATOM 652 O O . LYS A 1 82 ? -12.095 -13.358 2.821 1.00 88.44 82 LYS A O 1
ATOM 657 N N . LEU A 1 83 ? -11.864 -12.113 0.967 1.00 89.31 83 LEU A N 1
ATOM 658 C CA . LEU A 1 83 ? -10.468 -12.474 0.715 1.00 89.31 83 LEU A CA 1
ATOM 659 C C . LEU A 1 83 ? -9.588 -12.142 1.934 1.00 89.31 83 LEU A C 1
ATOM 661 O O . LEU A 1 83 ? -8.859 -12.996 2.434 1.00 89.31 83 LEU A O 1
ATOM 665 N N . TRP A 1 84 ? -9.749 -10.943 2.490 1.00 89.44 84 TRP A N 1
ATOM 666 C CA . TRP A 1 84 ? -9.064 -10.474 3.694 1.00 89.44 84 TRP A CA 1
ATOM 667 C C . TRP A 1 84 ? -9.229 -11.412 4.894 1.00 89.44 84 TRP A C 1
ATOM 669 O O . TRP A 1 84 ? -8.257 -11.864 5.501 1.00 89.44 84 TRP A O 1
ATOM 679 N N . THR A 1 85 ? -10.477 -11.724 5.236 1.00 90.00 85 THR A N 1
ATOM 680 C CA . THR A 1 85 ? -10.803 -12.481 6.453 1.00 90.00 85 THR A CA 1
ATOM 681 C C . THR A 1 85 ? -10.639 -13.989 6.274 1.00 90.00 85 THR A C 1
ATOM 683 O O . THR A 1 85 ? -10.250 -14.691 7.207 1.00 90.00 85 THR A O 1
ATOM 686 N N . GLN A 1 86 ? -10.916 -14.514 5.080 1.00 92.44 86 GLN A N 1
ATOM 687 C CA . GLN A 1 86 ? -10.942 -15.952 4.822 1.00 92.44 86 GLN A CA 1
ATOM 688 C C . GLN A 1 86 ? -9.626 -16.481 4.263 1.00 92.44 86 GLN A C 1
ATOM 690 O O . GLN A 1 86 ? -9.237 -17.582 4.656 1.00 92.44 86 GLN A O 1
ATOM 695 N N . HIS A 1 87 ? -8.948 -15.737 3.388 1.00 92.31 87 HIS A N 1
ATOM 696 C CA . HIS A 1 87 ? -7.679 -16.162 2.796 1.00 92.31 87 HIS A CA 1
ATOM 697 C C . HIS A 1 87 ? -6.495 -15.654 3.619 1.00 92.31 87 HIS A C 1
ATOM 699 O O . HIS A 1 87 ? -5.754 -16.461 4.171 1.00 92.31 87 HIS A O 1
ATOM 705 N N . PHE A 1 88 ? -6.383 -14.335 3.802 1.00 92.25 88 PHE A N 1
ATOM 706 C CA . PHE A 1 88 ? -5.261 -13.735 4.536 1.00 92.25 88 PHE A CA 1
ATOM 707 C C . PHE A 1 88 ? -5.382 -13.843 6.062 1.00 92.25 88 PHE A C 1
ATOM 709 O O . PHE A 1 88 ? -4.438 -13.509 6.776 1.00 92.25 88 PHE A O 1
ATOM 716 N N . LYS A 1 89 ? -6.537 -14.309 6.564 1.00 93.12 89 LYS A N 1
ATOM 717 C CA . LYS A 1 89 ? -6.846 -14.481 7.997 1.00 93.12 89 LYS A CA 1
ATOM 718 C C . LYS A 1 89 ? -6.615 -13.216 8.828 1.00 93.12 89 LYS A C 1
ATOM 720 O O . LYS A 1 89 ? -6.336 -13.295 10.021 1.00 93.12 89 LYS A O 1
ATOM 725 N N . GLN A 1 90 ? -6.756 -12.048 8.205 1.00 93.75 90 GLN A N 1
ATOM 726 C CA . GLN A 1 90 ? -6.513 -10.774 8.864 1.00 93.75 90 GLN A CA 1
ATOM 727 C C . GLN A 1 90 ? -7.767 -10.287 9.607 1.00 93.75 90 GLN A C 1
ATOM 729 O O . GLN A 1 90 ? -8.889 -10.467 9.114 1.00 93.75 90 GLN A O 1
ATOM 734 N N . PRO A 1 91 ? -7.616 -9.630 10.774 1.00 92.31 91 PRO A N 1
ATOM 735 C CA . PRO A 1 91 ? -8.744 -9.044 11.488 1.00 92.31 91 PRO A CA 1
ATOM 736 C C . PRO A 1 91 ? -9.493 -8.017 10.620 1.00 92.31 91 PRO A C 1
ATOM 738 O O . PRO A 1 91 ? -8.852 -7.156 10.008 1.00 92.31 91 PRO A O 1
ATOM 741 N N . PRO A 1 92 ? -10.840 -8.029 10.589 1.00 90.25 92 PRO A N 1
ATOM 742 C CA . PRO A 1 92 ? -11.616 -7.078 9.789 1.00 90.25 92 PRO A CA 1
ATOM 743 C C . PRO A 1 92 ? -11.458 -5.631 10.273 1.00 90.25 92 PRO A C 1
ATOM 745 O O . PRO A 1 92 ? -11.602 -4.704 9.484 1.00 90.25 92 PRO A O 1
ATOM 748 N N . GLY A 1 93 ? -11.110 -5.420 11.549 1.00 92.06 93 GLY A N 1
ATOM 749 C CA . GLY A 1 93 ? -10.812 -4.087 12.078 1.00 92.06 93 GLY A CA 1
ATOM 750 C C . GLY A 1 93 ? -9.689 -3.390 11.306 1.00 92.06 93 GLY A C 1
ATOM 751 O O . GLY A 1 93 ? -9.818 -2.214 10.979 1.00 92.06 93 GLY A O 1
ATOM 752 N N . TRP A 1 94 ? -8.640 -4.128 10.925 1.00 93.12 94 TRP A N 1
ATOM 753 C CA . TRP A 1 94 ? -7.555 -3.573 10.119 1.00 93.12 94 TRP A CA 1
ATOM 754 C C . TRP A 1 94 ? -8.036 -3.113 8.747 1.00 93.12 94 TRP A C 1
ATOM 756 O O . TRP A 1 94 ? -7.661 -2.025 8.328 1.00 93.12 94 TRP A O 1
ATOM 766 N N . PHE A 1 95 ? -8.921 -3.861 8.088 1.00 92.25 95 PHE A N 1
ATOM 767 C CA . PHE A 1 95 ? -9.473 -3.465 6.792 1.00 92.25 95 PHE A CA 1
ATOM 768 C C . PHE A 1 95 ? -10.129 -2.074 6.846 1.00 92.25 95 PHE A C 1
ATOM 770 O O . PHE A 1 95 ? -9.796 -1.193 6.053 1.00 92.25 95 PHE A O 1
ATOM 777 N N . PHE A 1 96 ? -10.992 -1.834 7.837 1.00 90.19 96 PHE A N 1
ATOM 778 C CA . PHE A 1 96 ? -11.637 -0.529 8.012 1.00 90.19 96 PHE A CA 1
ATOM 779 C C . PHE A 1 96 ? -10.647 0.572 8.411 1.00 90.19 96 PHE A C 1
ATOM 781 O O . PHE A 1 96 ? -10.746 1.696 7.914 1.00 90.19 96 PHE A O 1
ATOM 788 N N . THR A 1 97 ? -9.665 0.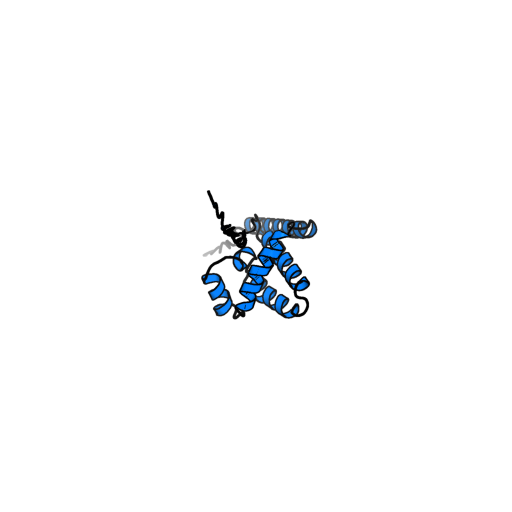257 9.261 1.00 93.00 97 THR A N 1
ATOM 789 C CA . THR A 1 97 ? -8.586 1.190 9.618 1.00 93.00 97 THR A CA 1
ATOM 790 C C . THR A 1 97 ? -7.791 1.616 8.386 1.00 93.00 97 THR A C 1
ATOM 792 O O . THR A 1 97 ? -7.554 2.813 8.206 1.00 93.00 97 THR A O 1
ATOM 795 N N . LEU A 1 98 ? -7.417 0.671 7.515 1.00 93.25 98 LEU A N 1
ATOM 796 C CA . LEU A 1 98 ? -6.723 0.957 6.261 1.00 93.25 98 LEU A CA 1
ATOM 797 C C . LEU A 1 98 ? -7.575 1.858 5.361 1.00 93.25 98 LEU A C 1
ATOM 799 O O . LEU A 1 98 ? -7.081 2.896 4.930 1.00 93.25 98 LEU A O 1
ATOM 803 N N . GLN A 1 99 ? -8.850 1.524 5.139 1.00 91.25 99 GLN A N 1
ATOM 804 C CA . GLN A 1 99 ? -9.737 2.308 4.272 1.00 91.25 99 GLN A CA 1
ATOM 805 C C . GLN A 1 99 ? -9.951 3.742 4.757 1.00 91.25 99 GLN A C 1
ATOM 807 O O . GLN A 1 99 ? -9.881 4.681 3.963 1.00 91.25 99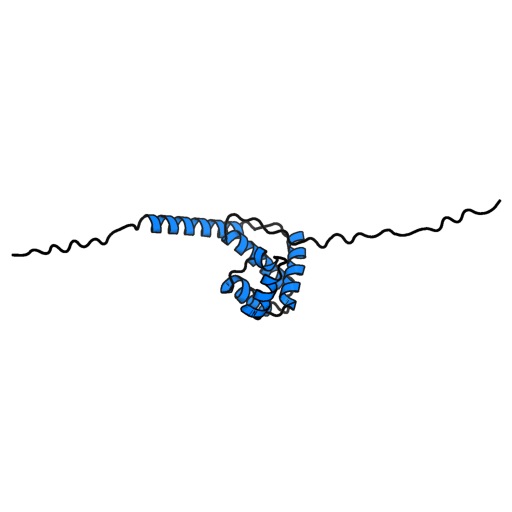 GLN A O 1
ATOM 812 N N . ASN A 1 100 ? -10.186 3.937 6.055 1.00 90.44 100 ASN A N 1
ATOM 813 C CA . ASN A 1 100 ? -10.370 5.277 6.608 1.00 90.44 100 ASN A CA 1
ATOM 814 C C . ASN A 1 100 ? -9.070 6.083 6.549 1.00 90.44 100 ASN A C 1
ATOM 816 O O . ASN A 1 100 ? -9.063 7.222 6.083 1.00 90.44 100 ASN A O 1
ATOM 820 N N . THR A 1 101 ? -7.950 5.464 6.926 1.00 94.19 101 THR A N 1
ATOM 821 C CA . THR A 1 101 ? -6.646 6.134 6.907 1.00 94.19 101 THR A CA 1
ATOM 822 C C . THR A 1 101 ? -6.194 6.466 5.486 1.00 94.19 101 THR A C 1
ATOM 824 O O . THR A 1 101 ? -5.553 7.491 5.273 1.00 94.19 101 THR A O 1
ATOM 827 N N . ALA A 1 102 ? -6.536 5.637 4.499 1.00 93.81 102 ALA A N 1
ATOM 828 C CA . ALA A 1 102 ? -6.203 5.881 3.101 1.00 93.81 102 ALA A CA 1
ATOM 829 C C . ALA A 1 102 ? -6.916 7.110 2.537 1.00 93.81 102 ALA A C 1
ATOM 831 O O . ALA A 1 102 ? -6.297 7.867 1.796 1.00 93.81 102 ALA A O 1
ATOM 832 N N . LYS A 1 103 ? -8.175 7.357 2.924 1.00 90.94 103 LYS A N 1
ATOM 833 C CA . LYS A 1 103 ? -8.904 8.577 2.536 1.00 90.94 103 LYS A CA 1
ATOM 834 C C . LYS A 1 103 ? -8.234 9.829 3.096 1.00 90.94 103 LYS A C 1
ATOM 836 O O . LYS A 1 103 ? -8.019 10.796 2.371 1.00 90.94 103 LYS A O 1
ATOM 841 N N . GLU A 1 104 ? -7.864 9.788 4.374 1.00 92.69 104 GLU A N 1
ATOM 842 C CA . GLU A 1 104 ? -7.149 10.889 5.026 1.00 92.69 104 GLU A CA 1
ATOM 843 C C . GLU A 1 104 ? -5.775 11.124 4.391 1.00 92.69 104 GLU A C 1
ATOM 845 O O . GLU A 1 104 ? -5.394 12.262 4.122 1.00 92.69 104 GLU A O 1
ATOM 850 N N . TRP A 1 105 ? -5.040 10.046 4.112 1.00 95.31 105 TRP A N 1
ATOM 851 C CA . TRP A 1 105 ? -3.754 10.111 3.430 1.00 95.31 105 TRP A CA 1
ATOM 852 C C . TRP A 1 105 ? -3.896 10.709 2.031 1.00 95.31 105 TRP A C 1
ATOM 854 O O . TRP A 1 105 ? -3.170 11.641 1.697 1.00 95.31 105 TRP A O 1
ATOM 864 N N . GLN A 1 106 ? -4.863 10.230 1.243 1.00 92.88 106 GLN A N 1
ATOM 865 C CA . GLN A 1 106 ? -5.107 10.678 -0.126 1.00 92.88 106 GLN A CA 1
ATOM 866 C C . GLN A 1 106 ? -5.398 12.180 -0.201 1.00 92.88 106 GLN A C 1
ATOM 868 O O . GLN A 1 106 ? -4.904 12.839 -1.112 1.00 92.88 106 GLN A O 1
ATOM 873 N N . ALA A 1 107 ? -6.125 12.738 0.771 1.00 90.69 107 ALA A N 1
ATOM 874 C CA . ALA A 1 107 ? -6.420 14.170 0.818 1.00 90.69 107 ALA A CA 1
ATOM 875 C C . ALA A 1 107 ? -5.161 15.053 0.946 1.00 90.69 107 ALA A C 1
ATOM 877 O O . ALA A 1 107 ? -5.146 16.176 0.449 1.00 90.69 107 ALA A O 1
ATOM 878 N N . GLY A 1 108 ? -4.103 14.554 1.596 1.00 91.50 108 GLY A N 1
ATOM 879 C CA . GLY A 1 108 ? -2.830 15.266 1.768 1.00 91.50 108 GLY A CA 1
ATOM 880 C C . GLY A 1 108 ? -1.698 14.779 0.860 1.00 91.50 108 GLY A C 1
ATOM 881 O O . GLY A 1 108 ? -0.575 15.280 0.959 1.00 91.50 108 GLY A O 1
ATOM 882 N N . TYR A 1 109 ? -1.943 13.779 0.014 1.00 94.62 109 TYR A N 1
ATOM 883 C CA . TYR A 1 109 ? -0.887 13.092 -0.713 1.00 94.62 109 TYR A CA 1
ATOM 884 C C . TYR A 1 109 ? -0.499 13.823 -2.004 1.00 94.62 109 TYR A C 1
ATOM 886 O O . TYR A 1 109 ? -1.320 14.039 -2.889 1.00 94.62 109 TYR A O 1
ATOM 894 N N . GLN A 1 110 ? 0.786 14.167 -2.135 1.00 93.94 110 GLN A N 1
ATOM 895 C CA . GLN A 1 110 ? 1.326 14.947 -3.262 1.00 93.94 110 GLN A CA 1
ATOM 896 C C . GLN A 1 110 ? 1.904 14.086 -4.401 1.00 93.94 110 GLN A C 1
ATOM 898 O O . GLN A 1 110 ? 2.543 14.609 -5.311 1.00 93.94 110 GLN A O 1
ATOM 903 N N . GLY A 1 111 ? 1.703 12.767 -4.360 1.00 94.25 111 GLY A N 1
ATOM 904 C CA . GLY A 1 111 ? 2.240 11.847 -5.362 1.00 94.25 111 GLY A CA 1
ATOM 905 C C . GLY A 1 111 ? 3.640 11.318 -5.037 1.00 94.25 111 GLY A C 1
ATOM 906 O O . GLY A 1 111 ? 4.125 11.376 -3.901 1.00 94.25 111 GLY A O 1
ATOM 907 N N . LEU A 1 112 ? 4.263 10.683 -6.029 1.00 96.38 112 LEU A N 1
ATOM 908 C CA . LEU A 1 112 ? 5.579 10.064 -5.887 1.00 96.38 112 LEU A CA 1
ATOM 909 C C . LEU A 1 112 ? 6.686 11.119 -5.850 1.00 96.38 112 LEU A C 1
ATOM 911 O O . LEU A 1 112 ? 6.709 12.050 -6.650 1.00 96.38 112 LEU A O 1
ATOM 915 N N . THR A 1 113 ? 7.659 10.923 -4.960 1.00 95.75 113 THR A N 1
ATOM 916 C CA . THR A 1 113 ? 8.877 11.743 -4.949 1.00 95.75 113 THR A CA 1
ATOM 917 C C . THR A 1 113 ? 9.789 11.376 -6.122 1.00 95.75 113 THR A C 1
ATOM 919 O O . THR A 1 113 ? 9.744 10.249 -6.622 1.00 95.75 113 THR A O 1
ATOM 922 N N . ASP A 1 114 ? 10.730 12.254 -6.484 1.00 96.19 114 ASP A N 1
ATOM 923 C CA . ASP A 1 114 ? 11.776 11.955 -7.480 1.00 96.19 114 ASP A CA 1
ATOM 924 C C . ASP A 1 114 ? 12.512 10.641 -7.195 1.00 96.19 114 ASP A C 1
ATOM 926 O O . ASP A 1 114 ? 12.904 9.899 -8.098 1.00 96.19 114 ASP A O 1
ATOM 930 N N . ARG A 1 115 ? 12.727 10.333 -5.911 1.00 95.75 115 ARG A N 1
ATOM 931 C CA . ARG A 1 115 ? 13.386 9.094 -5.500 1.00 95.75 115 ARG A CA 1
ATOM 932 C C . ARG A 1 115 ? 12.545 7.868 -5.853 1.00 95.75 115 ARG A C 1
ATOM 934 O O . ARG A 1 115 ? 13.129 6.870 -6.280 1.00 95.75 115 ARG A O 1
ATOM 941 N N . ASN A 1 116 ? 11.227 7.937 -5.670 1.00 95.69 116 ASN A N 1
ATOM 942 C CA . ASN A 1 116 ? 10.307 6.871 -6.061 1.00 95.69 116 ASN A CA 1
ATOM 943 C C . ASN A 1 116 ? 10.296 6.724 -7.589 1.00 95.69 116 ASN A C 1
ATOM 945 O O . ASN A 1 116 ? 10.523 5.627 -8.091 1.00 95.69 116 ASN A O 1
ATOM 949 N N . TRP A 1 117 ? 10.185 7.826 -8.336 1.00 96.94 117 TRP A N 1
ATOM 950 C CA . TRP A 1 117 ? 10.212 7.793 -9.804 1.00 96.94 117 TRP A CA 1
ATOM 951 C C . TRP A 1 117 ? 11.485 7.163 -10.370 1.00 96.94 117 TRP A C 1
ATOM 953 O O . TRP A 1 117 ? 11.423 6.314 -11.255 1.00 96.94 117 TRP A O 1
ATOM 963 N N . ARG A 1 118 ? 12.658 7.461 -9.795 1.00 96.25 118 ARG A N 1
ATOM 964 C CA . ARG A 1 118 ? 13.910 6.788 -10.189 1.00 96.25 118 ARG A CA 1
ATOM 965 C C . ARG A 1 118 ? 13.876 5.271 -9.976 1.00 96.25 118 ARG A C 1
ATOM 967 O O . ARG A 1 118 ? 14.623 4.559 -10.643 1.00 96.25 118 ARG A O 1
ATOM 974 N N . ARG A 1 119 ? 13.092 4.754 -9.025 1.00 94.62 119 ARG A N 1
ATOM 975 C CA . ARG A 1 119 ? 12.908 3.304 -8.847 1.00 94.62 119 ARG A CA 1
ATOM 976 C C . ARG A 1 119 ? 11.997 2.738 -9.929 1.00 94.62 119 ARG A C 1
ATOM 978 O O . ARG A 1 119 ? 12.403 1.763 -10.554 1.00 94.62 119 ARG A O 1
ATOM 985 N N . VAL A 1 120 ? 10.869 3.397 -10.200 1.00 96.00 120 VAL A N 1
ATOM 986 C CA . VAL A 1 120 ? 9.939 3.038 -11.286 1.00 96.00 120 VAL A CA 1
ATOM 987 C C . VAL A 1 120 ? 10.677 2.934 -12.621 1.00 96.00 120 VAL A C 1
ATOM 989 O O . VAL A 1 120 ? 10.652 1.887 -13.263 1.00 96.00 120 VAL A O 1
ATOM 992 N N . GLU A 1 121 ? 11.442 3.963 -12.987 1.00 96.25 121 GLU A N 1
ATOM 993 C CA . GLU A 1 121 ? 12.178 3.992 -14.256 1.00 96.25 121 GLU A CA 1
ATOM 994 C C . GLU A 1 121 ? 13.275 2.921 -14.345 1.00 96.25 121 GLU A C 1
ATOM 996 O O . GLU A 1 121 ? 13.544 2.364 -15.412 1.00 96.25 121 GLU A O 1
ATOM 1001 N N . ARG A 1 122 ? 13.901 2.563 -13.217 1.00 95.00 122 ARG A N 1
ATOM 1002 C CA . ARG A 1 122 ? 14.851 1.442 -13.193 1.00 95.00 122 ARG A CA 1
ATOM 1003 C C . ARG A 1 122 ? 14.166 0.096 -13.407 1.00 95.00 122 ARG A C 1
ATOM 1005 O O . ARG A 1 122 ? 14.766 -0.742 -14.077 1.00 95.00 122 ARG A O 1
ATOM 1012 N N . CYS A 1 123 ? 12.973 -0.119 -12.853 1.00 94.19 123 CYS A N 1
ATOM 1013 C CA . CYS A 1 123 ? 12.207 -1.345 -13.089 1.00 94.19 123 CYS A CA 1
ATOM 1014 C C . CYS A 1 123 ? 11.791 -1.446 -14.558 1.00 94.19 123 CYS A C 1
ATOM 1016 O O . CYS A 1 123 ? 12.210 -2.397 -15.215 1.00 94.19 123 CYS A O 1
ATOM 1018 N N . LYS A 1 124 ? 11.167 -0.397 -15.113 1.00 94.56 124 LYS A N 1
ATOM 1019 C CA . LYS A 1 124 ? 10.827 -0.300 -16.546 1.00 94.56 124 LYS A CA 1
ATOM 1020 C C . LYS A 1 124 ? 12.005 -0.666 -17.449 1.00 94.56 124 LYS A C 1
ATOM 1022 O O . LYS A 1 124 ? 11.895 -1.488 -18.355 1.00 94.56 124 LYS A O 1
ATOM 1027 N N . LYS A 1 125 ? 13.183 -0.091 -17.176 1.00 94.50 125 LYS A N 1
ATOM 1028 C CA . LYS A 1 125 ? 14.395 -0.371 -17.958 1.00 94.50 125 LYS A CA 1
ATOM 1029 C C . LYS A 1 125 ? 14.850 -1.830 -17.846 1.00 94.50 125 LYS A C 1
ATOM 1031 O O . LYS A 1 125 ? 15.319 -2.391 -18.834 1.00 94.50 125 LYS A O 1
ATOM 1036 N N . ARG A 1 126 ? 14.771 -2.437 -16.659 1.00 93.25 126 ARG A N 1
ATOM 1037 C CA . ARG A 1 126 ? 15.157 -3.843 -16.445 1.00 93.25 126 ARG A CA 1
ATOM 1038 C C . ARG A 1 126 ? 14.210 -4.795 -17.160 1.00 93.25 126 ARG A C 1
ATOM 1040 O O . ARG A 1 126 ? 14.688 -5.722 -17.806 1.00 93.25 126 ARG A O 1
ATOM 1047 N N . GLU A 1 127 ? 12.913 -4.538 -17.080 1.00 93.19 127 GLU A N 1
ATOM 1048 C CA . GLU A 1 127 ? 11.888 -5.317 -17.773 1.00 93.19 127 GLU A CA 1
ATOM 1049 C C . GLU A 1 127 ? 12.056 -5.225 -19.287 1.00 93.19 127 GLU A C 1
ATOM 1051 O O . GLU A 1 127 ? 12.063 -6.249 -19.964 1.00 93.19 127 GLU A O 1
ATOM 1056 N N . GLU A 1 128 ? 12.331 -4.034 -19.822 1.00 92.56 128 GLU A N 1
ATOM 1057 C CA . GLU A 1 128 ? 12.596 -3.871 -21.252 1.00 92.56 128 GLU A CA 1
ATOM 1058 C C . GLU A 1 128 ? 13.846 -4.641 -21.708 1.00 92.56 128 GLU A C 1
ATOM 1060 O O . GLU A 1 128 ? 13.856 -5.253 -22.777 1.00 92.56 128 GLU A O 1
ATOM 1065 N N . ILE A 1 129 ? 14.907 -4.656 -20.895 1.00 92.44 129 ILE A N 1
ATOM 1066 C CA . ILE A 1 129 ? 16.102 -5.466 -21.172 1.00 92.44 129 ILE A CA 1
ATOM 1067 C C . ILE A 1 129 ? 15.760 -6.962 -21.140 1.00 92.44 129 ILE A C 1
ATOM 1069 O O . ILE A 1 129 ? 16.191 -7.695 -22.030 1.00 92.44 129 ILE A O 1
ATOM 1073 N N . ALA A 1 130 ? 15.005 -7.422 -20.140 1.00 91.75 130 ALA A N 1
ATOM 1074 C CA . ALA A 1 130 ? 14.593 -8.820 -20.023 1.00 91.75 130 ALA A CA 1
ATOM 1075 C C . ALA A 1 130 ? 13.721 -9.250 -21.213 1.00 91.75 130 ALA A C 1
ATOM 1077 O O . ALA A 1 130 ? 13.982 -10.285 -21.824 1.00 91.75 130 ALA A O 1
ATOM 1078 N N . ARG A 1 131 ? 12.766 -8.405 -21.614 1.00 89.69 131 ARG A N 1
ATOM 1079 C CA . ARG A 1 131 ? 11.913 -8.611 -22.788 1.00 89.69 131 ARG A CA 1
ATOM 1080 C C . ARG A 1 131 ? 12.738 -8.765 -24.062 1.00 89.69 131 ARG A C 1
ATOM 1082 O O . ARG A 1 131 ? 12.523 -9.708 -24.814 1.00 89.69 131 ARG A O 1
ATOM 1089 N N . LYS A 1 132 ? 13.725 -7.890 -24.286 1.00 89.75 132 LYS A N 1
ATOM 1090 C CA . LYS A 1 132 ? 14.625 -7.996 -25.448 1.00 89.75 132 LYS A CA 1
ATOM 1091 C C . LYS A 1 132 ? 15.443 -9.285 -25.444 1.00 89.75 132 LYS A C 1
ATOM 1093 O O . LYS A 1 132 ? 15.636 -9.858 -26.506 1.00 89.75 132 LYS A O 1
ATOM 1098 N N . LYS A 1 133 ? 15.908 -9.749 -24.280 1.00 85.94 133 LYS A N 1
ATOM 1099 C CA . LYS A 1 133 ? 16.656 -11.013 -24.173 1.00 85.94 133 LYS A CA 1
ATOM 1100 C C . LYS A 1 133 ? 15.801 -12.223 -24.545 1.00 85.94 133 LYS A C 1
ATOM 1102 O O . LYS A 1 133 ? 16.258 -13.045 -25.324 1.00 85.94 133 LYS A O 1
ATOM 1107 N N . LEU A 1 134 ? 14.557 -12.282 -24.067 1.00 79.81 134 LEU A N 1
ATOM 1108 C CA . LEU A 1 134 ? 13.624 -13.364 -24.407 1.00 79.81 134 LEU A CA 1
ATOM 1109 C C . LEU A 1 134 ? 13.311 -13.421 -25.910 1.00 79.81 134 LEU A C 1
ATOM 1111 O O . LEU A 1 134 ? 13.150 -14.499 -26.465 1.00 79.81 134 LEU A O 1
ATOM 1115 N N . VAL A 1 135 ? 13.259 -12.268 -26.585 1.00 75.50 135 VAL A N 1
ATOM 1116 C CA . VAL A 1 135 ? 13.022 -12.195 -28.040 1.00 75.50 135 VAL A CA 1
ATOM 1117 C C . VAL A 1 135 ? 14.243 -12.641 -28.860 1.00 75.50 135 VAL A C 1
ATOM 1119 O O . VAL A 1 135 ? 14.083 -13.061 -30.002 1.00 75.50 135 VAL A O 1
ATOM 1122 N N . VAL A 1 136 ? 15.455 -12.569 -28.300 1.00 62.09 136 VAL A N 1
ATOM 1123 C CA . VAL A 1 136 ? 16.703 -12.991 -28.967 1.00 62.09 136 VAL A CA 1
ATOM 1124 C C . VAL A 1 136 ? 16.961 -14.500 -28.830 1.00 62.09 136 VAL A C 1
ATOM 1126 O O . VAL A 1 136 ? 17.764 -15.035 -29.587 1.00 62.09 136 VAL A O 1
ATOM 1129 N N . GLU A 1 137 ? 16.236 -15.215 -27.961 1.00 55.69 137 GLU A N 1
ATOM 1130 C CA . GLU A 1 137 ? 16.328 -16.679 -27.821 1.00 55.69 137 GLU A CA 1
ATOM 1131 C C . GLU A 1 137 ? 15.197 -17.480 -28.525 1.00 55.69 137 GLU A C 1
ATOM 1133 O O . GLU A 1 137 ? 14.479 -18.226 -27.858 1.00 55.69 137 GLU A O 1
ATOM 1138 N N . PRO A 1 138 ? 15.018 -17.429 -29.864 1.00 51.16 138 PRO A N 1
ATOM 1139 C CA . PRO A 1 138 ? 14.280 -18.464 -30.578 1.00 51.16 138 PRO A CA 1
ATOM 1140 C C . PRO A 1 138 ? 15.238 -19.436 -31.295 1.00 51.16 138 PRO A C 1
ATOM 1142 O O . PRO A 1 138 ? 16.019 -19.043 -32.156 1.00 51.16 138 PRO A O 1
ATOM 1145 N N . SER A 1 139 ? 15.106 -20.729 -30.979 1.00 52.50 139 SER A N 1
ATOM 1146 C CA . SER A 1 139 ? 15.608 -21.889 -31.741 1.00 52.50 139 SER A CA 1
ATOM 1147 C C . SER A 1 139 ? 17.125 -22.020 -31.948 1.00 52.50 139 SER A C 1
ATOM 1149 O O . SER A 1 139 ? 17.652 -21.730 -33.016 1.00 52.50 139 SER A O 1
ATOM 1151 N N . SER A 1 140 ? 17.818 -22.639 -30.992 1.00 52.00 140 SER A N 1
ATOM 1152 C CA . SER A 1 140 ? 19.051 -23.385 -31.292 1.00 52.00 140 SER A CA 1
ATOM 1153 C C . SER A 1 140 ? 18.991 -24.758 -30.631 1.00 52.00 140 SER A C 1
ATOM 1155 O O . SER A 1 140 ? 19.611 -24.992 -29.599 1.00 52.00 140 SER A O 1
ATOM 1157 N N . SER A 1 141 ? 18.187 -25.654 -31.203 1.00 53.16 141 SER A N 1
ATOM 1158 C CA . SER A 1 141 ? 18.211 -27.089 -30.900 1.00 53.16 141 SER A CA 1
ATOM 1159 C C . SER A 1 141 ? 17.444 -27.855 -31.984 1.00 53.16 141 SER A C 1
ATOM 1161 O O . SER A 1 141 ? 16.365 -28.393 -31.741 1.00 53.16 141 SER A O 1
ATOM 1163 N N . VAL A 1 142 ? 17.999 -27.897 -33.193 1.00 54.81 142 VAL A N 1
ATOM 1164 C CA . VAL A 1 142 ? 17.779 -29.025 -34.104 1.00 54.81 142 VAL A CA 1
ATOM 1165 C C . VAL A 1 142 ? 19.134 -29.708 -34.186 1.00 54.81 142 VAL A C 1
ATOM 1167 O O . VAL A 1 142 ? 20.061 -29.178 -34.790 1.00 54.81 142 VAL A O 1
ATOM 1170 N N . VAL A 1 143 ? 19.283 -30.812 -33.459 1.00 58.97 143 VAL A N 1
ATOM 1171 C CA . VAL A 1 143 ? 20.384 -31.746 -33.684 1.00 58.97 143 VAL A CA 1
ATOM 1172 C C . VAL A 1 143 ? 19.890 -32.622 -34.827 1.00 58.97 143 VAL A C 1
ATOM 1174 O O . VAL A 1 143 ? 18.943 -33.384 -34.638 1.00 58.97 143 VAL A O 1
ATOM 1177 N N . GLU A 1 144 ? 20.430 -32.425 -36.026 1.00 51.62 144 GLU A N 1
ATOM 1178 C CA . GLU A 1 144 ? 20.244 -33.378 -37.117 1.00 51.62 144 GLU A CA 1
ATOM 1179 C C . GLU A 1 144 ? 21.024 -34.640 -36.726 1.00 51.62 144 GLU A C 1
ATOM 1181 O O . GLU A 1 144 ? 22.251 -34.638 -36.641 1.00 51.62 144 GLU A O 1
ATOM 1186 N N . ASP A 1 145 ? 20.282 -35.681 -36.346 1.00 57.41 145 ASP A N 1
ATOM 1187 C CA . ASP A 1 145 ? 20.784 -37.045 -36.221 1.00 57.41 145 ASP A CA 1
ATOM 1188 C C . ASP A 1 145 ? 20.963 -37.575 -37.646 1.00 57.41 145 ASP A C 1
ATOM 1190 O O . ASP A 1 145 ? 20.013 -38.056 -38.270 1.00 57.41 145 ASP A O 1
ATOM 1194 N N . ASP A 1 146 ? 22.168 -37.401 -38.190 1.00 52.88 146 ASP A N 1
ATOM 1195 C CA . ASP A 1 146 ? 22.588 -38.046 -39.430 1.00 52.88 146 ASP A CA 1
ATOM 1196 C C . ASP A 1 146 ? 22.700 -39.554 -39.177 1.00 52.88 146 ASP A C 1
ATOM 1198 O O . ASP A 1 146 ? 23.763 -40.107 -38.885 1.00 52.88 146 ASP A O 1
ATOM 1202 N N . GLY A 1 147 ? 21.556 -40.229 -39.280 1.00 55.84 147 GLY A N 1
ATOM 1203 C CA . GLY A 1 147 ? 21.468 -41.673 -39.411 1.00 55.84 147 GLY A CA 1
ATOM 1204 C C . GLY A 1 147 ? 22.104 -42.119 -40.725 1.00 55.84 147 GLY A C 1
ATOM 1205 O O . GLY A 1 147 ? 21.411 -42.331 -41.721 1.00 55.84 147 GLY A O 1
ATOM 1206 N N . GLU A 1 148 ? 23.425 -42.277 -40.728 1.00 53.03 148 GLU A N 1
ATOM 1207 C CA . GLU A 1 148 ? 24.158 -42.900 -41.824 1.00 53.03 148 GLU A CA 1
ATOM 1208 C C . GLU A 1 148 ? 24.009 -44.430 -41.720 1.00 53.03 148 GLU A C 1
ATOM 1210 O O . GLU A 1 148 ? 24.684 -45.118 -40.956 1.00 53.03 148 GLU A O 1
ATOM 1215 N N . ASN A 1 149 ? 23.043 -44.956 -42.477 1.00 51.19 149 ASN A N 1
ATOM 1216 C CA . ASN A 1 149 ? 22.939 -46.368 -42.836 1.00 51.19 149 ASN A CA 1
ATOM 1217 C C . ASN A 1 149 ? 23.952 -46.677 -43.952 1.00 51.19 149 ASN A C 1
ATOM 1219 O O . ASN A 1 149 ? 23.720 -46.261 -45.090 1.00 51.19 149 ASN A O 1
ATOM 1223 N N . ALA A 1 150 ? 24.990 -47.464 -43.654 1.00 51.47 150 ALA A N 1
ATOM 1224 C CA . ALA A 1 150 ? 25.590 -48.448 -44.570 1.00 51.47 150 ALA A CA 1
ATOM 1225 C C . ALA A 1 150 ? 26.513 -49.418 -43.818 1.00 51.47 150 ALA A C 1
ATOM 1227 O O . ALA A 1 150 ? 27.469 -48.947 -43.165 1.00 51.47 150 ALA A O 1
#

Foldseek 3Di:
DDDDDDDDDPPPPPPPPPLDQDDDDDDPDLLQLVQVQVVLLVVVCVVPVVCNVVSVVVCCLCCVVVVDGLNLLQDPDPVSLCCVCPVSVHDSVVSVVSNNSVSVCVVVPPGDDPVSVVVRVVVVVVVVVVVVVVVVDDDDDDPPPPPDDD

Sequence (150 aa):
MTNQINQSDQSGLIVAESASQWAPIRYDHEQEINEHTSNFFNYLKLKFPTVGEDINELYKTLVIDGAMDINLLMQPSGDILKLWTQHFKQPPGWFFTLQNTAKEWQAGYQGLTDRNWRRVERCKKREEIARKKLVVEPSSSVVEDDGENA

Organism: NCBI:txid45151

pLDDT: mean 82.55, std 19.58, range [34.78, 98.06]